Protein AF-A0A381NJP0-F1 (afdb_monomer_lite)

Sequence (101 aa):
MHVVQWVRCQTQAHLAQLIQPFLTLEERNIFRQGRNNKVFSSPKHASIGEYRAATGFECLVGYWYLCKQVNRFEELMLKSEVVEYLETVLSANNNTNRSAA

Structure (mmCIF, N/CA/C/O backbone):
data_AF-A0A381NJP0-F1
#
_entry.id   AF-A0A381NJP0-F1
#
loop_
_atom_site.group_PDB
_atom_site.id
_atom_site.type_symbol
_atom_site.label_atom_id
_atom_site.label_alt_id
_atom_site.label_comp_id
_atom_site.label_asym_id
_atom_site.label_entity_id
_atom_site.label_seq_id
_atom_site.pdbx_PDB_ins_code
_atom_site.Cartn_x
_atom_site.Cartn_y
_atom_site.Cartn_z
_atom_site.occupancy
_atom_site.B_iso_or_equiv
_atom_site.auth_seq_id
_atom_site.auth_comp_id
_atom_site.auth_asym_id
_atom_site.auth_atom_id
_atom_site.pdbx_PDB_model_num
ATOM 1 N N . MET A 1 1 ? -12.997 6.473 -17.021 1.00 52.03 1 MET A N 1
ATOM 2 C CA . MET A 1 1 ? -12.716 5.321 -16.132 1.00 52.03 1 MET A CA 1
ATOM 3 C C . MET A 1 1 ? -11.216 5.286 -15.863 1.00 52.03 1 MET A C 1
ATOM 5 O O . MET A 1 1 ? -10.456 5.115 -16.804 1.00 52.03 1 MET A O 1
ATOM 9 N N . HIS A 1 2 ? -10.790 5.509 -14.615 1.00 80.38 2 HIS A N 1
ATOM 10 C CA . HIS A 1 2 ? -9.375 5.715 -14.240 1.00 80.38 2 HIS A CA 1
ATOM 11 C C . HIS A 1 2 ? -8.640 4.443 -13.788 1.00 80.38 2 HIS A C 1
ATOM 13 O O . HIS A 1 2 ? -7.476 4.494 -13.403 1.00 80.38 2 HIS A O 1
ATOM 19 N N . VAL A 1 3 ? -9.302 3.287 -13.884 1.00 85.56 3 VAL A N 1
ATOM 20 C CA . VAL A 1 3 ? -8.819 2.002 -13.357 1.00 85.56 3 VAL A CA 1
ATOM 21 C C . VAL A 1 3 ? -7.412 1.665 -13.842 1.00 85.56 3 VAL A C 1
ATOM 23 O O . VAL A 1 3 ? -6.565 1.326 -13.025 1.00 85.56 3 VAL A O 1
ATOM 26 N N . VAL A 1 4 ? -7.128 1.843 -15.139 1.00 87.44 4 VAL A N 1
ATOM 27 C CA . VAL A 1 4 ? -5.806 1.543 -15.717 1.00 87.44 4 VAL A CA 1
ATOM 28 C C . VAL A 1 4 ? -4.696 2.354 -15.056 1.00 87.44 4 VAL A C 1
ATOM 30 O O . VAL A 1 4 ? -3.600 1.833 -14.921 1.00 87.44 4 VAL A O 1
ATOM 33 N N . GLN A 1 5 ? -4.962 3.598 -14.649 1.00 87.69 5 GLN A N 1
ATOM 34 C CA . GLN A 1 5 ? -3.972 4.492 -14.043 1.00 87.69 5 GLN A CA 1
ATOM 35 C C . GLN A 1 5 ? -3.669 4.092 -12.601 1.00 87.69 5 GLN A C 1
ATOM 37 O O . GLN A 1 5 ? -2.516 4.122 -12.194 1.00 87.69 5 GLN A O 1
ATOM 42 N N . TRP A 1 6 ? -4.684 3.665 -11.852 1.00 89.44 6 TRP A N 1
ATOM 43 C CA . TRP A 1 6 ? -4.520 3.236 -10.463 1.00 89.44 6 TRP A CA 1
ATOM 44 C C . TRP A 1 6 ? -3.835 1.876 -10.339 1.00 89.44 6 TRP A C 1
ATOM 46 O O . TRP A 1 6 ? -3.005 1.684 -9.456 1.00 89.44 6 TRP A O 1
ATOM 56 N N . VAL A 1 7 ? -4.130 0.942 -11.249 1.00 90.56 7 VAL A N 1
ATOM 57 C CA . VAL A 1 7 ? -3.572 -0.423 -11.207 1.00 90.56 7 VAL A CA 1
ATOM 58 C C . VAL A 1 7 ? -2.200 -0.549 -11.879 1.00 90.56 7 VAL A C 1
ATOM 60 O O . VAL A 1 7 ? -1.701 -1.657 -12.061 1.00 90.56 7 VAL A O 1
ATOM 63 N N . ARG A 1 8 ? -1.563 0.564 -12.275 1.00 92.38 8 ARG A N 1
ATOM 64 C CA . ARG A 1 8 ? -0.204 0.518 -12.835 1.00 92.38 8 ARG A CA 1
ATOM 65 C C . ARG A 1 8 ? 0.803 0.135 -11.761 1.00 92.38 8 ARG A C 1
ATOM 67 O O . ARG A 1 8 ? 0.736 0.619 -10.634 1.00 92.38 8 ARG A O 1
ATOM 74 N N . CYS A 1 9 ? 1.823 -0.613 -12.174 1.00 92.38 9 CYS A N 1
ATOM 75 C CA . CYS A 1 9 ? 2.946 -0.993 -11.322 1.00 92.38 9 CYS A CA 1
ATOM 76 C C . CYS A 1 9 ? 3.597 0.213 -10.624 1.00 92.38 9 CYS A C 1
ATOM 78 O O . CYS A 1 9 ? 3.847 0.151 -9.426 1.00 92.38 9 CYS A O 1
ATOM 80 N N . GLN A 1 10 ? 3.851 1.314 -11.341 1.00 92.94 10 GLN A N 1
ATOM 81 C CA . GLN A 1 10 ? 4.447 2.521 -10.750 1.00 92.94 10 GLN A CA 1
ATOM 82 C C . GLN A 1 10 ? 3.556 3.127 -9.673 1.00 92.94 10 GLN A C 1
ATOM 84 O O . GLN A 1 10 ? 4.031 3.489 -8.601 1.00 92.94 10 GLN A O 1
ATOM 89 N N . THR A 1 11 ? 2.259 3.216 -9.963 1.00 94.75 11 THR A N 1
ATOM 90 C CA . THR A 1 11 ? 1.280 3.804 -9.056 1.00 94.75 11 THR A CA 1
ATOM 91 C C . THR A 1 11 ? 1.175 2.979 -7.786 1.00 94.75 11 THR A C 1
ATOM 93 O O . THR A 1 11 ? 1.318 3.520 -6.697 1.00 94.75 11 THR A O 1
ATOM 96 N N . GLN A 1 12 ? 1.055 1.660 -7.907 1.00 95.94 12 GLN A N 1
ATOM 97 C CA . GLN A 1 12 ? 1.040 0.760 -6.755 1.00 95.94 12 GLN A CA 1
ATOM 98 C C . GLN A 1 12 ? 2.358 0.771 -5.969 1.00 95.94 12 GLN A C 1
ATOM 100 O O . GLN A 1 12 ? 2.339 0.747 -4.741 1.00 95.94 12 GLN A O 1
ATOM 105 N N . ALA A 1 13 ? 3.505 0.851 -6.649 1.00 95.75 13 ALA A N 1
ATOM 106 C CA . ALA A 1 13 ? 4.804 0.964 -5.993 1.00 95.75 13 ALA A CA 1
ATOM 107 C C . ALA A 1 13 ? 4.920 2.253 -5.168 1.00 95.75 13 ALA A C 1
ATOM 109 O O . ALA A 1 13 ? 5.445 2.224 -4.055 1.00 95.75 13 ALA A O 1
ATOM 110 N N . HIS A 1 14 ? 4.414 3.370 -5.691 1.00 96.44 14 HIS A N 1
ATOM 111 C CA . HIS A 1 14 ? 4.413 4.647 -4.987 1.00 96.44 14 HIS A CA 1
ATOM 112 C C . HIS A 1 14 ? 3.408 4.660 -3.829 1.00 96.44 14 HIS A C 1
ATOM 114 O O . HIS A 1 14 ? 3.755 5.070 -2.724 1.00 96.44 14 HIS A O 1
ATOM 120 N N . LEU A 1 15 ? 2.204 4.110 -4.029 1.00 97.06 15 LEU A N 1
ATOM 121 C CA . LEU A 1 15 ? 1.233 3.897 -2.950 1.00 97.06 15 LEU A CA 1
ATOM 122 C C . LEU A 1 15 ? 1.851 3.099 -1.799 1.00 97.06 15 LEU A C 1
ATOM 124 O O . LEU A 1 15 ? 1.698 3.480 -0.641 1.00 97.06 15 LEU A O 1
ATOM 128 N N . ALA A 1 16 ? 2.611 2.044 -2.110 1.00 96.31 16 ALA A N 1
ATOM 129 C CA . ALA A 1 16 ? 3.319 1.251 -1.112 1.00 96.31 16 ALA A CA 1
ATOM 130 C C . ALA A 1 16 ? 4.276 2.094 -0.257 1.00 96.31 16 ALA A C 1
ATOM 132 O O . ALA A 1 16 ? 4.362 1.876 0.948 1.00 96.31 16 ALA A O 1
ATOM 133 N N . GLN A 1 17 ? 4.989 3.045 -0.869 1.00 96.19 17 GLN A N 1
ATOM 134 C CA . GLN A 1 17 ? 5.905 3.948 -0.168 1.00 96.19 17 GLN A CA 1
ATOM 135 C C . GLN A 1 17 ? 5.150 4.916 0.744 1.00 96.19 17 GLN A C 1
ATOM 137 O O . GLN A 1 17 ? 5.549 5.087 1.894 1.00 96.19 17 GLN A O 1
ATOM 142 N N . LEU A 1 18 ? 4.047 5.495 0.259 1.00 97.50 18 LEU A N 1
ATOM 143 C CA . LEU A 1 18 ? 3.237 6.449 1.021 1.00 97.50 18 LEU A CA 1
ATOM 144 C C . LEU A 1 18 ? 2.620 5.816 2.267 1.00 97.50 18 LEU A C 1
ATOM 146 O O . LEU A 1 18 ? 2.614 6.428 3.331 1.00 97.50 18 LEU A O 1
ATOM 150 N N . ILE A 1 19 ? 2.132 4.577 2.163 1.00 97.12 19 ILE A N 1
ATOM 151 C CA . ILE A 1 19 ? 1.477 3.919 3.298 1.00 97.12 19 ILE A CA 1
ATOM 152 C C . ILE A 1 19 ? 2.462 3.266 4.274 1.00 97.12 19 ILE A C 1
ATOM 154 O O . ILE A 1 19 ? 2.096 3.006 5.419 1.00 97.12 19 ILE A O 1
ATOM 158 N N . GLN A 1 20 ? 3.705 2.993 3.851 1.00 95.31 20 GLN A N 1
ATOM 159 C CA . GLN A 1 20 ? 4.697 2.243 4.633 1.00 95.31 20 GLN A CA 1
ATOM 160 C C . GLN A 1 20 ? 4.922 2.772 6.064 1.00 95.31 20 GLN A C 1
ATOM 162 O O . GLN A 1 20 ? 5.021 1.939 6.973 1.00 95.31 20 GLN A O 1
ATOM 167 N N . PRO A 1 21 ? 4.974 4.098 6.313 1.00 97.00 21 PRO A N 1
ATOM 168 C CA . PRO A 1 21 ? 5.124 4.647 7.661 1.00 97.00 21 PRO A CA 1
ATOM 169 C C . PRO A 1 21 ? 3.957 4.319 8.601 1.00 97.00 21 PRO A C 1
ATOM 171 O O . PRO A 1 21 ? 4.149 4.247 9.812 1.00 97.00 21 PRO A O 1
ATOM 174 N N . PHE A 1 22 ? 2.760 4.088 8.057 1.00 97.06 22 PHE A N 1
ATOM 175 C CA . PHE A 1 22 ? 1.537 3.837 8.824 1.00 97.06 22 PHE A CA 1
ATOM 176 C C . PHE A 1 22 ? 1.280 2.351 9.086 1.00 97.06 22 PHE A C 1
ATOM 178 O O . PHE A 1 22 ? 0.345 2.006 9.813 1.00 97.06 22 PHE A O 1
ATOM 185 N N . LEU A 1 23 ? 2.091 1.470 8.495 1.00 97.50 23 LEU A N 1
ATOM 186 C CA . LEU A 1 23 ? 1.939 0.029 8.637 1.00 97.50 23 LEU A CA 1
ATOM 187 C C . LEU A 1 23 ? 2.373 -0.441 10.025 1.00 97.50 23 LEU A C 1
ATOM 189 O O . LEU A 1 23 ? 3.434 -0.062 10.536 1.00 97.50 23 LEU A O 1
ATOM 193 N N . THR A 1 24 ? 1.599 -1.355 10.597 1.00 98.06 24 THR A N 1
ATOM 194 C CA . THR A 1 24 ? 1.982 -2.104 11.794 1.00 98.06 24 THR A CA 1
ATOM 195 C C . THR A 1 24 ? 3.165 -3.032 11.504 1.00 98.06 24 THR A C 1
ATOM 197 O O . THR A 1 24 ? 3.564 -3.252 10.359 1.00 98.06 24 THR A O 1
ATOM 200 N N . LEU A 1 25 ? 3.759 -3.613 12.550 1.00 97.50 25 LEU A N 1
ATOM 201 C CA . LEU A 1 25 ? 4.855 -4.568 12.375 1.00 97.50 25 LEU A CA 1
ATOM 202 C C . LEU A 1 25 ? 4.435 -5.794 11.547 1.00 97.50 25 LEU A C 1
ATOM 204 O O . LEU A 1 25 ? 5.209 -6.262 10.713 1.00 97.50 25 LEU A O 1
ATOM 208 N N . GLU A 1 26 ? 3.220 -6.289 11.768 1.00 97.31 26 GLU A N 1
ATOM 209 C CA . GLU A 1 26 ? 2.659 -7.419 11.031 1.00 97.31 26 GLU A CA 1
ATOM 210 C C . GLU A 1 26 ? 2.461 -7.072 9.554 1.00 97.31 26 GLU A C 1
ATOM 212 O O . GLU A 1 26 ? 2.994 -7.763 8.685 1.00 97.31 26 GLU A O 1
ATOM 217 N N . GLU A 1 27 ? 1.816 -5.941 9.263 1.00 98.00 27 GLU A N 1
ATOM 218 C CA . GLU A 1 27 ? 1.612 -5.454 7.895 1.00 98.00 27 GLU A CA 1
ATOM 219 C C . GLU A 1 27 ? 2.960 -5.273 7.170 1.00 98.00 27 GLU A C 1
ATOM 221 O O . GLU A 1 27 ? 3.149 -5.755 6.051 1.00 98.00 27 GLU A O 1
ATOM 226 N N . ARG A 1 28 ? 3.968 -4.684 7.829 1.00 97.62 28 ARG A N 1
ATOM 227 C CA . ARG A 1 28 ? 5.324 -4.561 7.258 1.00 97.62 28 ARG A CA 1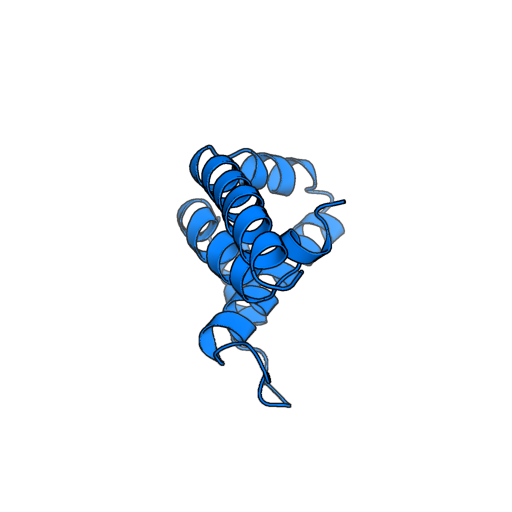
ATOM 228 C C . ARG A 1 28 ? 5.947 -5.913 6.915 1.00 97.62 28 ARG A C 1
ATOM 230 O O . ARG A 1 28 ? 6.659 -6.017 5.912 1.00 97.62 28 ARG A O 1
ATOM 237 N N . ASN A 1 29 ? 5.703 -6.944 7.721 1.00 97.44 29 ASN A N 1
ATOM 238 C CA . ASN A 1 29 ? 6.196 -8.289 7.440 1.00 97.44 29 ASN A CA 1
ATOM 239 C C . ASN A 1 29 ? 5.511 -8.894 6.211 1.00 97.44 29 ASN A C 1
ATOM 241 O O . ASN A 1 29 ? 6.214 -9.451 5.365 1.00 97.44 29 ASN A O 1
ATOM 245 N N . ILE A 1 30 ? 4.192 -8.736 6.074 1.00 97.38 30 ILE A N 1
ATOM 246 C CA . ILE A 1 30 ? 3.439 -9.165 4.885 1.00 97.38 30 ILE A CA 1
ATOM 247 C C . ILE A 1 30 ? 3.958 -8.458 3.629 1.00 97.38 30 ILE A C 1
ATOM 249 O O . ILE A 1 30 ? 4.312 -9.115 2.648 1.00 97.38 30 ILE A O 1
ATOM 253 N N . PHE A 1 31 ? 4.116 -7.133 3.683 1.00 97.12 31 PHE A N 1
ATOM 254 C CA . PHE A 1 31 ? 4.699 -6.353 2.590 1.00 97.12 31 PHE A CA 1
ATOM 255 C C . PHE A 1 31 ? 6.083 -6.877 2.187 1.00 97.12 31 PHE A C 1
ATOM 257 O O . PHE A 1 31 ? 6.373 -7.083 1.006 1.00 97.12 31 PHE A O 1
ATOM 264 N N . ARG A 1 32 ? 6.952 -7.133 3.174 1.00 96.00 32 ARG A N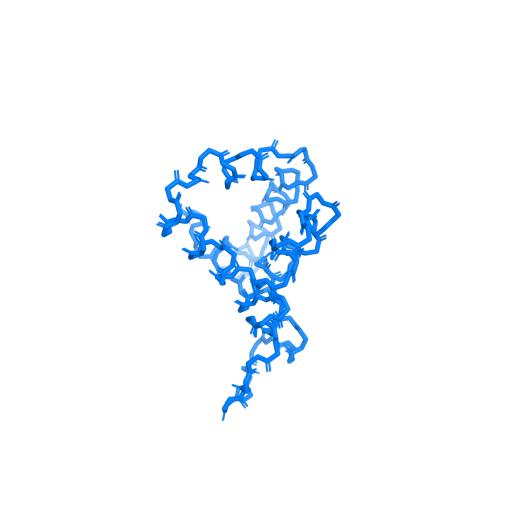 1
ATOM 265 C CA . ARG A 1 32 ? 8.307 -7.647 2.944 1.00 96.00 32 ARG A CA 1
ATOM 266 C C . ARG A 1 32 ? 8.293 -9.020 2.274 1.00 96.00 32 ARG A C 1
ATOM 268 O O . ARG A 1 32 ? 9.140 -9.259 1.415 1.00 96.00 32 ARG A O 1
ATOM 275 N N . GLN A 1 33 ? 7.374 -9.906 2.659 1.00 94.56 33 GLN A N 1
ATOM 276 C CA . GLN A 1 33 ? 7.222 -11.223 2.034 1.00 94.56 33 GLN A CA 1
ATOM 277 C C . GLN A 1 33 ? 6.859 -11.081 0.553 1.00 94.56 33 GLN A C 1
ATOM 279 O O . GLN A 1 33 ? 7.563 -11.632 -0.291 1.00 94.56 33 GLN A O 1
ATOM 284 N N . GLY A 1 34 ? 5.854 -10.258 0.233 1.00 92.56 34 GLY A N 1
ATOM 285 C CA . GLY A 1 34 ? 5.466 -9.970 -1.150 1.00 92.56 34 GLY A CA 1
ATOM 286 C C . GLY A 1 34 ? 6.608 -9.371 -1.973 1.00 92.56 34 GLY A C 1
ATOM 287 O O . GLY A 1 34 ? 6.941 -9.873 -3.044 1.00 92.56 34 GLY A O 1
ATOM 288 N N . ARG A 1 35 ? 7.295 -8.361 -1.427 1.00 92.69 35 ARG A N 1
ATOM 289 C CA . ARG A 1 35 ? 8.415 -7.672 -2.090 1.00 92.69 35 ARG A CA 1
ATOM 290 C C . ARG A 1 35 ? 9.612 -8.581 -2.375 1.00 92.69 35 ARG A C 1
ATOM 292 O O . ARG A 1 35 ? 10.340 -8.368 -3.344 1.00 92.69 35 ARG A O 1
ATOM 299 N N . ASN A 1 36 ? 9.857 -9.560 -1.511 1.00 91.62 36 ASN A N 1
ATOM 300 C CA . ASN A 1 36 ? 10.998 -10.462 -1.629 1.00 91.62 36 ASN A CA 1
ATOM 301 C C . ASN A 1 36 ? 10.675 -11.740 -2.427 1.00 91.62 36 ASN A C 1
ATOM 303 O O . ASN A 1 36 ? 11.574 -12.566 -2.608 1.00 91.62 36 ASN A O 1
ATOM 307 N N . ASN A 1 37 ? 9.442 -11.913 -2.918 1.00 85.00 37 ASN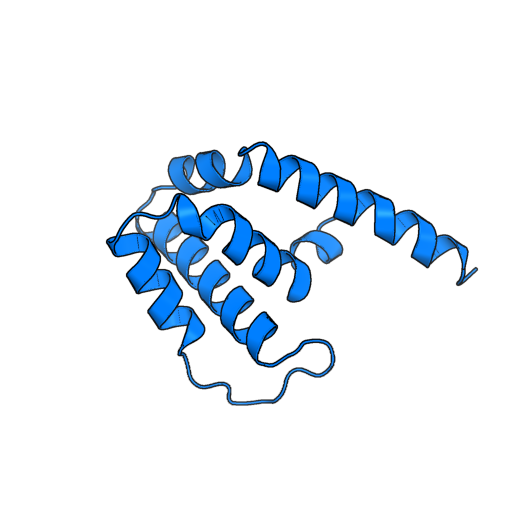 A N 1
ATOM 308 C CA . ASN A 1 37 ? 9.109 -13.037 -3.787 1.00 85.00 37 ASN A CA 1
ATOM 309 C C . ASN A 1 37 ? 9.977 -13.032 -5.052 1.00 85.00 37 ASN A C 1
ATOM 311 O O . ASN A 1 37 ? 10.329 -11.983 -5.605 1.00 85.00 37 ASN A O 1
ATOM 315 N N . LYS A 1 38 ? 10.364 -14.233 -5.497 1.00 74.56 38 LYS A N 1
ATOM 316 C CA . LYS A 1 38 ? 11.236 -14.393 -6.664 1.00 74.56 38 LYS A CA 1
ATOM 317 C C . LYS A 1 38 ? 10.547 -13.821 -7.902 1.00 74.56 38 LYS A C 1
ATOM 319 O O . LYS A 1 38 ? 9.425 -14.187 -8.232 1.00 74.56 38 LYS A O 1
ATOM 324 N N . VAL A 1 39 ? 11.255 -12.937 -8.595 1.00 69.81 39 VAL A N 1
ATOM 325 C CA . VAL A 1 39 ? 10.811 -12.368 -9.869 1.00 69.81 39 VAL A CA 1
ATOM 326 C C . VAL A 1 39 ? 11.244 -13.336 -10.968 1.00 69.81 39 VAL A C 1
ATOM 328 O O . VAL A 1 39 ? 12.439 -13.494 -11.203 1.00 69.81 39 VAL A O 1
ATOM 331 N N . PHE A 1 40 ? 10.287 -14.017 -11.601 1.00 67.44 40 PHE A N 1
ATOM 332 C CA . PHE A 1 40 ? 10.558 -15.028 -12.635 1.00 67.44 40 PHE A CA 1
ATOM 333 C C . PHE A 1 40 ? 10.773 -14.430 -14.033 1.00 67.44 40 PHE A C 1
ATOM 335 O O . PHE A 1 40 ? 11.363 -15.073 -14.895 1.00 67.44 40 PHE A O 1
ATOM 342 N N . SER A 1 41 ? 10.331 -13.191 -14.257 1.00 70.12 41 SER A N 1
ATOM 343 C CA . SER A 1 41 ? 10.460 -12.487 -15.535 1.00 70.12 41 SER A CA 1
ATOM 344 C C . SER A 1 41 ? 10.720 -11.002 -15.316 1.00 70.12 41 SER A C 1
ATOM 346 O O . SER A 1 41 ? 10.088 -10.388 -14.456 1.00 70.12 41 SER A O 1
ATOM 348 N N . SER A 1 42 ? 11.610 -10.413 -16.115 1.00 67.00 42 SER A N 1
ATOM 349 C CA . SER A 1 42 ? 11.883 -8.975 -16.047 1.00 67.00 42 SER A CA 1
ATOM 350 C C . SER A 1 42 ? 10.662 -8.159 -16.512 1.00 67.00 42 SER A C 1
ATOM 352 O O . SER A 1 42 ? 10.127 -8.448 -17.588 1.00 67.00 42 SER A O 1
ATOM 354 N N . PRO A 1 43 ? 10.212 -7.141 -15.756 1.00 74.00 43 PRO A N 1
ATOM 355 C CA . PRO A 1 43 ? 9.132 -6.260 -16.190 1.00 74.00 43 PRO A CA 1
ATOM 356 C C . PRO A 1 43 ? 9.565 -5.415 -17.400 1.00 74.00 43 PRO A C 1
ATOM 358 O O . PRO A 1 43 ? 10.654 -4.850 -17.413 1.00 74.00 43 PRO A O 1
ATOM 361 N N . LYS A 1 44 ? 8.703 -5.288 -18.419 1.00 69.62 44 LYS A N 1
ATOM 362 C CA . LYS A 1 44 ? 9.018 -4.528 -19.650 1.00 69.62 44 LYS A CA 1
ATOM 363 C C . LYS A 1 44 ? 8.936 -3.006 -19.493 1.00 69.62 44 LYS A C 1
ATOM 365 O O . LYS A 1 44 ? 9.575 -2.281 -20.244 1.00 69.62 44 LYS A O 1
ATOM 370 N N . HIS A 1 45 ? 8.131 -2.529 -18.545 1.00 77.69 45 HIS A N 1
ATOM 371 C CA . HIS A 1 45 ? 7.809 -1.107 -18.387 1.00 77.69 45 HIS A CA 1
ATOM 372 C C . HIS A 1 45 ? 7.920 -0.629 -16.938 1.00 77.69 45 HIS A C 1
ATOM 374 O O . HIS A 1 45 ? 7.281 0.355 -16.597 1.00 77.69 45 HIS A O 1
ATOM 380 N N . ALA A 1 46 ? 8.663 -1.330 -16.079 1.00 77.69 46 ALA A N 1
ATOM 381 C CA . ALA A 1 46 ? 8.898 -0.954 -14.686 1.00 77.69 46 ALA A CA 1
ATOM 382 C C . ALA A 1 46 ? 10.279 -1.445 -14.242 1.00 77.69 46 ALA A C 1
ATOM 384 O O . ALA A 1 46 ? 10.769 -2.465 -14.731 1.00 77.69 46 ALA A O 1
ATOM 385 N N . SER A 1 47 ? 10.904 -0.745 -13.302 1.00 86.94 47 SER A N 1
ATOM 386 C CA . SER A 1 47 ? 12.106 -1.244 -12.645 1.00 86.94 47 SER A CA 1
ATOM 387 C C . SER A 1 47 ? 11.785 -2.476 -11.793 1.00 86.94 47 SER A C 1
ATOM 389 O O . SER A 1 47 ? 10.666 -2.669 -11.310 1.00 86.94 47 SER A O 1
ATOM 391 N N . ILE A 1 48 ? 12.796 -3.311 -11.547 1.00 87.44 48 ILE A N 1
ATOM 392 C CA . ILE A 1 48 ? 12.667 -4.472 -10.651 1.00 87.44 48 ILE A CA 1
ATOM 393 C C . ILE A 1 48 ? 12.243 -4.028 -9.239 1.00 87.44 48 ILE A C 1
ATOM 395 O O . ILE A 1 48 ? 11.497 -4.739 -8.566 1.00 87.44 48 ILE A O 1
ATOM 399 N N . GLY A 1 49 ? 12.706 -2.855 -8.793 1.00 89.06 49 GLY A N 1
ATOM 400 C CA . GLY A 1 49 ? 12.338 -2.273 -7.503 1.00 89.06 49 GLY A CA 1
ATOM 401 C C . GLY A 1 49 ? 10.856 -1.910 -7.423 1.00 89.06 49 GLY A C 1
ATOM 402 O O . GLY A 1 49 ? 10.191 -2.321 -6.474 1.00 89.06 49 GLY A O 1
ATOM 403 N N . GLU A 1 50 ? 10.331 -1.208 -8.432 1.00 91.31 50 GLU A N 1
ATOM 404 C CA . GLU A 1 50 ? 8.905 -0.857 -8.519 1.00 91.31 50 GLU A CA 1
ATOM 405 C C . GLU A 1 50 ? 8.029 -2.102 -8.599 1.00 91.31 50 GLU A C 1
ATOM 407 O O . GLU A 1 50 ? 7.054 -2.203 -7.865 1.00 91.31 50 GLU A O 1
ATOM 412 N N . TYR A 1 51 ? 8.405 -3.081 -9.423 1.00 91.38 51 TYR A N 1
ATOM 413 C CA . TYR A 1 51 ? 7.655 -4.330 -9.538 1.00 91.38 51 TYR A CA 1
ATOM 414 C C . TYR A 1 51 ? 7.554 -5.056 -8.199 1.00 91.38 51 TYR A C 1
ATOM 416 O O . TYR A 1 51 ? 6.466 -5.409 -7.760 1.00 91.38 51 TYR A O 1
ATOM 424 N N . ARG A 1 52 ? 8.678 -5.201 -7.491 1.00 92.75 52 ARG A N 1
ATOM 425 C CA . ARG A 1 52 ? 8.691 -5.801 -6.152 1.00 92.75 52 ARG A CA 1
ATOM 426 C C . ARG A 1 52 ? 7.862 -5.001 -5.148 1.00 92.75 52 ARG A C 1
ATOM 428 O O . ARG A 1 52 ? 7.176 -5.596 -4.324 1.00 92.75 52 ARG A O 1
ATOM 435 N N . ALA A 1 53 ? 7.929 -3.672 -5.180 1.00 94.81 53 ALA A N 1
ATOM 436 C CA . ALA A 1 53 ? 7.130 -2.831 -4.292 1.00 94.81 53 ALA A CA 1
ATOM 437 C C . ALA A 1 53 ? 5.625 -2.969 -4.578 1.00 94.8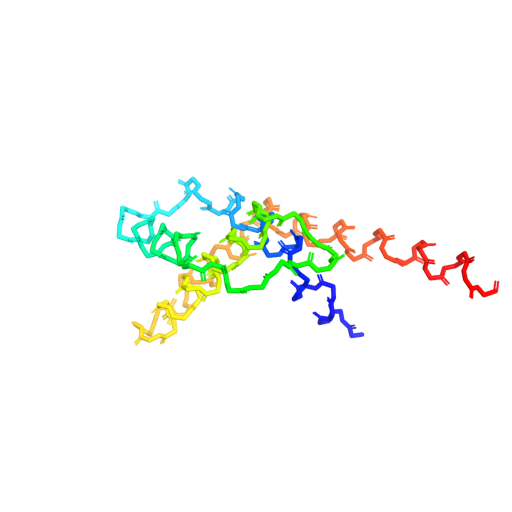1 53 ALA A C 1
ATOM 439 O O . ALA A 1 53 ? 4.854 -3.145 -3.638 1.00 94.81 53 ALA A O 1
ATOM 440 N N . ALA A 1 54 ? 5.225 -2.979 -5.852 1.00 94.88 54 ALA A N 1
ATOM 441 C CA . ALA A 1 54 ? 3.848 -3.210 -6.278 1.00 94.88 54 ALA A CA 1
ATOM 442 C C . ALA A 1 54 ? 3.342 -4.591 -5.835 1.00 94.88 54 ALA A C 1
ATOM 444 O O . ALA A 1 54 ? 2.309 -4.675 -5.180 1.00 94.88 54 ALA A O 1
ATOM 445 N N . THR A 1 55 ? 4.119 -5.659 -6.051 1.00 94.94 55 THR A N 1
ATOM 446 C CA . THR A 1 55 ? 3.776 -7.002 -5.548 1.00 94.94 55 THR A CA 1
ATOM 447 C C . THR A 1 55 ? 3.636 -7.024 -4.022 1.00 94.94 55 THR A C 1
ATOM 449 O O . THR A 1 55 ? 2.736 -7.663 -3.484 1.00 94.94 55 THR A O 1
ATOM 452 N N . GLY A 1 56 ? 4.495 -6.303 -3.294 1.00 96.38 56 GLY A N 1
ATOM 453 C CA . GLY A 1 56 ? 4.360 -6.144 -1.844 1.00 96.38 56 GLY A CA 1
ATOM 454 C C . GLY A 1 56 ? 3.04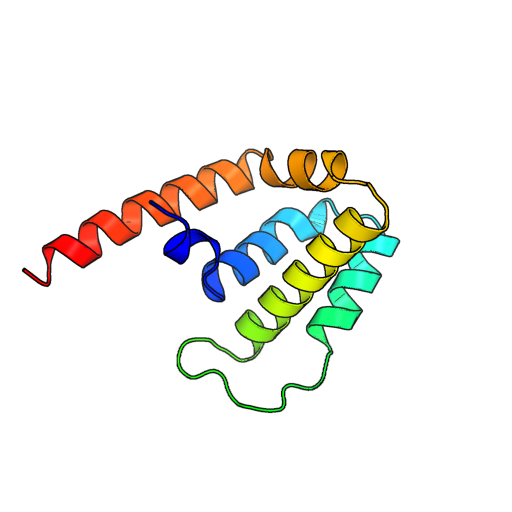6 -5.469 -1.437 1.00 96.38 56 GLY A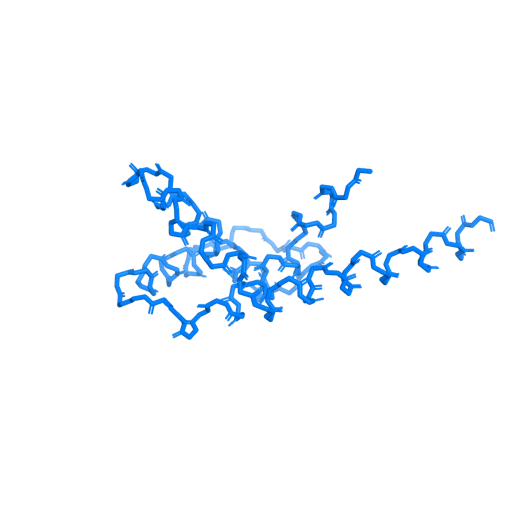 C 1
ATOM 455 O O . GLY A 1 56 ? 2.416 -5.896 -0.469 1.00 96.38 56 GLY A O 1
ATOM 456 N N . PHE A 1 57 ? 2.619 -4.443 -2.175 1.00 97.38 57 PHE A N 1
ATOM 457 C CA . PHE A 1 57 ? 1.341 -3.762 -1.961 1.00 97.38 57 PHE A CA 1
ATOM 458 C C . PHE A 1 57 ? 0.143 -4.670 -2.262 1.00 97.38 57 PHE A C 1
ATOM 460 O O . PHE A 1 57 ? -0.775 -4.749 -1.451 1.00 97.38 57 PHE A O 1
ATOM 467 N N . GLU A 1 58 ? 0.171 -5.428 -3.358 1.00 96.38 58 GLU A N 1
ATOM 468 C CA . GLU A 1 58 ? -0.871 -6.415 -3.673 1.00 96.38 58 GLU A CA 1
ATOM 469 C C . GLU A 1 58 ? -1.014 -7.467 -2.561 1.00 96.38 58 GLU A C 1
ATOM 471 O O . GLU A 1 58 ? -2.132 -7.816 -2.174 1.00 96.38 58 GLU A O 1
ATOM 476 N N . CYS A 1 59 ? 0.100 -7.925 -1.976 1.00 96.88 59 CYS A N 1
ATOM 477 C CA . CYS A 1 59 ? 0.069 -8.832 -0.827 1.00 96.88 59 CYS A CA 1
ATOM 478 C C . CYS A 1 59 ? -0.597 -8.210 0.410 1.00 96.88 59 CYS A C 1
ATOM 480 O O . CYS A 1 59 ? -1.336 -8.907 1.103 1.00 96.88 59 CYS A O 1
ATOM 482 N N . LEU A 1 60 ? -0.371 -6.921 0.687 1.00 97.62 60 LEU A N 1
ATOM 483 C CA . LEU A 1 60 ? -1.055 -6.211 1.775 1.00 97.62 60 LEU A CA 1
ATOM 484 C C . LEU A 1 60 ? -2.565 -6.141 1.542 1.00 97.62 60 LEU A C 1
ATOM 486 O O . LEU A 1 60 ? -3.342 -6.466 2.439 1.00 97.62 60 LEU A O 1
ATOM 490 N N . VAL A 1 61 ? -2.979 -5.773 0.327 1.00 97.31 61 VAL A N 1
ATOM 491 C CA . VAL A 1 61 ? -4.398 -5.727 -0.054 1.00 97.31 61 VAL A CA 1
ATOM 492 C C . VAL A 1 61 ? -5.045 -7.103 0.115 1.00 97.31 61 VAL A C 1
ATOM 494 O O . VAL A 1 61 ? -6.112 -7.214 0.720 1.00 97.31 61 VAL A O 1
ATOM 497 N N . GLY A 1 62 ? -4.372 -8.163 -0.343 1.00 97.06 62 GLY A N 1
ATOM 498 C CA . GLY A 1 62 ? -4.819 -9.541 -0.145 1.00 97.06 62 GLY A CA 1
ATOM 499 C C . GLY A 1 62 ? -4.944 -9.919 1.333 1.00 97.06 62 GLY A C 1
ATOM 500 O O . GLY A 1 62 ? -5.949 -10.506 1.730 1.00 97.06 62 GLY A O 1
ATOM 501 N N . TYR A 1 63 ? -3.969 -9.542 2.162 1.00 97.44 63 TYR A N 1
ATOM 502 C CA . TYR A 1 63 ? -3.996 -9.779 3.606 1.00 97.44 63 TYR A CA 1
ATOM 503 C C . TYR A 1 63 ? -5.195 -9.104 4.281 1.00 97.44 63 TYR A C 1
ATOM 505 O O . TYR A 1 63 ? -5.983 -9.790 4.933 1.00 97.44 63 TYR A O 1
ATOM 513 N N . TRP A 1 64 ? -5.402 -7.799 4.074 1.00 97.88 64 TRP A N 1
ATOM 514 C CA . TRP A 1 64 ? -6.544 -7.095 4.667 1.00 97.88 64 TRP A CA 1
ATOM 515 C C . TRP A 1 64 ? -7.878 -7.696 4.221 1.00 97.88 64 TRP A C 1
ATOM 517 O O . TRP A 1 64 ? -8.785 -7.850 5.039 1.00 97.88 64 TRP A O 1
ATOM 527 N N . TYR A 1 65 ? -7.996 -8.102 2.955 1.00 97.19 65 TYR A N 1
ATOM 528 C CA . TYR A 1 65 ? -9.203 -8.756 2.454 1.00 97.19 65 TYR A CA 1
ATOM 529 C C . TYR A 1 65 ? -9.466 -10.113 3.130 1.00 97.19 65 TYR A C 1
ATOM 531 O O . TYR A 1 65 ? -10.586 -10.378 3.580 1.00 97.19 65 TYR A O 1
ATOM 539 N N . LEU A 1 66 ? -8.440 -10.965 3.245 1.00 97.31 66 LEU A N 1
ATOM 540 C CA . LEU A 1 66 ? -8.546 -12.278 3.893 1.00 97.31 66 LEU A CA 1
ATOM 541 C C . LEU A 1 66 ? -8.855 -12.155 5.390 1.00 97.31 66 LEU A C 1
ATOM 543 O O . LEU A 1 66 ? -9.681 -12.906 5.906 1.00 97.31 66 LEU A O 1
ATOM 547 N N . CYS A 1 67 ? -8.274 -11.162 6.060 1.00 96.75 67 CYS A N 1
ATOM 548 C CA . CYS A 1 67 ? -8.512 -10.863 7.471 1.00 96.75 67 CYS A CA 1
ATOM 549 C C . CYS A 1 67 ? -9.806 -10.072 7.732 1.00 96.75 67 CYS A C 1
ATOM 551 O O . CYS A 1 67 ? -10.068 -9.717 8.879 1.00 96.75 67 CYS A O 1
ATOM 553 N N . LYS A 1 68 ? -10.620 -9.787 6.703 1.00 97.31 68 LYS A N 1
ATOM 554 C CA . LYS A 1 68 ? -11.852 -8.973 6.798 1.00 97.31 68 LYS A CA 1
ATOM 555 C C . LYS A 1 68 ? -11.618 -7.554 7.340 1.00 97.31 68 LYS A C 1
ATOM 557 O O . LYS A 1 68 ? -12.520 -6.936 7.894 1.00 97.31 68 LYS A O 1
ATOM 562 N N . GLN A 1 69 ? -10.425 -7.011 7.123 1.00 96.19 69 GLN A N 1
ATOM 563 C CA . GLN A 1 69 ? -9.998 -5.675 7.539 1.00 96.19 69 GLN A CA 1
ATOM 564 C C . GLN A 1 69 ? -10.140 -4.654 6.398 1.00 96.19 69 GLN A C 1
ATOM 566 O O . GLN A 1 69 ? -9.239 -3.858 6.149 1.00 96.19 69 GLN A O 1
ATOM 571 N N . VAL A 1 70 ? -11.272 -4.653 5.688 1.00 94.94 70 VAL A N 1
ATOM 572 C CA . VAL A 1 70 ? -11.500 -3.718 4.565 1.00 94.94 70 VAL A CA 1
ATOM 573 C C . VAL A 1 70 ? -11.428 -2.260 5.034 1.00 94.94 70 VAL A C 1
ATOM 575 O O . VAL A 1 70 ? -10.796 -1.439 4.377 1.00 94.94 70 VAL A O 1
ATOM 578 N N . ASN A 1 71 ? -11.934 -1.966 6.234 1.00 97.12 71 ASN A N 1
ATOM 579 C CA . ASN A 1 71 ? -11.847 -0.632 6.835 1.00 97.12 71 ASN A CA 1
ATOM 580 C C . ASN A 1 71 ? -10.395 -0.151 7.006 1.00 97.12 71 ASN A C 1
ATOM 582 O O . ASN A 1 71 ? -10.129 1.040 6.906 1.00 97.12 71 ASN A O 1
ATOM 586 N N . ARG A 1 72 ? -9.443 -1.067 7.249 1.00 97.38 72 ARG A N 1
ATOM 587 C CA . ARG A 1 72 ? -8.016 -0.731 7.380 1.00 97.38 72 ARG A CA 1
ATOM 588 C C . ARG A 1 72 ? -7.412 -0.329 6.036 1.00 97.38 72 ARG A C 1
ATOM 590 O O . ARG A 1 72 ? -6.627 0.611 5.974 1.00 97.38 72 ARG A O 1
ATOM 597 N N . PHE A 1 73 ? -7.804 -1.014 4.963 1.00 96.44 73 PHE A N 1
ATOM 598 C CA . PHE A 1 73 ? -7.443 -0.613 3.606 1.00 96.44 73 PHE A CA 1
ATOM 599 C C . PHE A 1 73 ? -8.010 0.775 3.278 1.00 96.44 73 PHE A C 1
ATOM 601 O O . PHE A 1 73 ? -7.262 1.645 2.839 1.00 96.44 73 PHE A O 1
ATOM 608 N N . GLU A 1 74 ? -9.299 1.003 3.545 1.00 96.56 74 GLU A N 1
ATOM 609 C CA . GLU A 1 74 ? -9.951 2.298 3.308 1.00 96.56 74 GLU A CA 1
ATOM 610 C C . GLU A 1 74 ? -9.288 3.428 4.103 1.00 96.56 74 GLU A C 1
ATOM 612 O O . GLU A 1 74 ? -8.986 4.473 3.535 1.00 96.56 74 GLU A O 1
ATOM 617 N N . GLU A 1 75 ? -8.975 3.202 5.382 1.00 97.56 75 GLU A N 1
ATOM 618 C CA . GLU A 1 75 ? -8.265 4.164 6.233 1.00 97.56 75 GLU A CA 1
ATOM 619 C C . GLU A 1 75 ? -6.944 4.623 5.599 1.00 97.56 75 GLU A C 1
ATOM 621 O O . GLU A 1 75 ? -6.630 5.814 5.599 1.00 97.56 75 GLU A O 1
ATOM 626 N N . LEU A 1 76 ? -6.164 3.685 5.052 1.00 97.56 76 LEU A N 1
ATOM 627 C CA . LEU A 1 76 ? -4.884 3.990 4.417 1.00 97.56 76 LEU A CA 1
ATOM 628 C C . LEU A 1 76 ? -5.060 4.672 3.058 1.00 97.56 76 LEU A C 1
ATOM 630 O O . LEU A 1 76 ? -4.284 5.566 2.732 1.00 97.56 76 LEU A O 1
ATOM 634 N N . MET A 1 77 ? -6.074 4.289 2.277 1.00 96.19 77 MET A N 1
ATOM 635 C CA . MET A 1 77 ? -6.356 4.913 0.978 1.00 96.19 77 MET A CA 1
ATOM 636 C C . MET A 1 77 ? -6.933 6.329 1.106 1.00 96.19 77 MET A C 1
ATOM 638 O O . MET A 1 77 ? -6.775 7.130 0.191 1.00 96.19 77 MET A O 1
ATOM 642 N N . LEU A 1 78 ? -7.570 6.650 2.235 1.00 97.00 78 LEU A N 1
ATOM 643 C CA . LEU A 1 78 ? -8.120 7.977 2.530 1.00 97.00 78 LEU A CA 1
ATOM 644 C C . LEU A 1 78 ? -7.110 8.934 3.185 1.00 97.00 78 LEU A C 1
ATOM 646 O O . LEU A 1 78 ? -7.465 10.073 3.491 1.00 97.00 78 LEU A O 1
ATOM 650 N N . LYS A 1 79 ? -5.855 8.515 3.406 1.00 97.00 79 LYS A N 1
ATOM 651 C CA . LYS A 1 79 ? -4.792 9.430 3.852 1.00 97.00 79 LYS A CA 1
ATOM 652 C C . LYS A 1 79 ? -4.593 10.540 2.819 1.00 97.00 79 LYS A C 1
ATOM 654 O O . LYS A 1 79 ? -4.572 10.275 1.618 1.00 97.00 79 LYS A O 1
ATOM 659 N N . SER A 1 80 ? -4.403 11.768 3.293 1.00 96.56 80 SER A N 1
ATOM 660 C CA . SER A 1 80 ? -4.242 12.963 2.455 1.00 96.56 80 SER A CA 1
ATOM 661 C C . SER A 1 80 ? -3.169 12.799 1.383 1.00 96.56 80 SER A C 1
ATOM 663 O O . SER A 1 80 ? -3.411 13.100 0.223 1.00 96.56 80 SER A O 1
ATOM 665 N N . GLU A 1 81 ? -2.021 12.236 1.752 1.00 95.38 81 GLU A N 1
ATOM 666 C CA . GLU A 1 81 ? -0.869 12.028 0.878 1.00 95.38 81 GLU A CA 1
ATOM 667 C C . GLU A 1 81 ? -1.184 11.025 -0.240 1.00 95.38 81 GLU A C 1
ATOM 669 O O . GLU A 1 81 ? -0.691 11.147 -1.359 1.00 95.38 81 GLU A O 1
ATOM 674 N N . VAL A 1 82 ? -2.030 10.031 0.054 1.00 96.44 82 VAL A N 1
ATOM 675 C CA . VAL A 1 82 ? -2.480 9.035 -0.924 1.00 96.44 82 VAL A CA 1
ATOM 676 C C . VAL A 1 82 ? -3.498 9.643 -1.881 1.00 96.44 82 VAL A C 1
ATOM 678 O O . VAL A 1 82 ? -3.365 9.470 -3.092 1.00 96.44 82 VAL A O 1
ATOM 681 N N . VAL A 1 83 ? -4.488 10.367 -1.358 1.00 95.56 83 VAL A N 1
ATOM 682 C CA . VAL A 1 83 ? -5.516 11.026 -2.174 1.00 95.56 83 VAL A CA 1
ATOM 683 C C . VAL A 1 83 ? -4.879 12.056 -3.105 1.00 95.56 83 VAL A C 1
ATOM 685 O O . VAL A 1 83 ? -5.103 11.994 -4.313 1.00 95.56 83 VAL A O 1
ATOM 688 N N . GLU A 1 84 ? -4.015 12.924 -2.576 1.00 95.44 84 GLU A N 1
ATOM 689 C CA . GLU A 1 84 ? -3.286 13.930 -3.354 1.00 95.44 84 GLU A CA 1
ATOM 690 C C . GLU A 1 84 ? -2.461 13.268 -4.463 1.00 95.44 84 GLU A C 1
ATOM 692 O O . GLU A 1 84 ? -2.554 13.649 -5.632 1.00 95.44 84 GLU A O 1
ATOM 697 N N . TYR A 1 85 ? -1.715 12.206 -4.137 1.00 94.94 85 TYR A N 1
ATOM 698 C CA . TYR A 1 85 ? -0.963 11.461 -5.139 1.00 94.94 85 TYR A CA 1
ATOM 699 C C . TYR A 1 85 ? -1.868 10.900 -6.241 1.00 94.94 85 TYR A C 1
ATOM 701 O O . TYR A 1 85 ? -1.578 11.077 -7.428 1.00 94.94 85 TYR A O 1
ATOM 709 N N . LEU A 1 86 ? -2.976 10.252 -5.881 1.00 92.94 86 LEU A N 1
ATOM 710 C CA . LEU A 1 86 ? -3.908 9.697 -6.857 1.00 92.94 86 LEU A CA 1
ATOM 711 C C . LEU A 1 86 ? -4.481 10.790 -7.767 1.00 92.94 86 LEU A C 1
ATOM 713 O O . LEU A 1 86 ? -4.509 10.591 -8.980 1.00 92.94 86 LEU A O 1
ATOM 717 N N . GLU A 1 87 ? -4.846 11.955 -7.235 1.00 92.19 87 GLU A N 1
ATOM 718 C CA . GLU A 1 87 ? -5.300 13.112 -8.020 1.00 92.19 87 GLU A CA 1
ATOM 719 C C . GLU A 1 87 ? -4.229 13.618 -9.001 1.00 92.19 87 GLU A C 1
ATOM 721 O O . GLU A 1 87 ? -4.536 13.930 -10.163 1.00 92.19 87 GLU A O 1
ATOM 726 N N . THR A 1 88 ? -2.953 13.628 -8.597 1.00 91.50 88 THR A N 1
ATOM 727 C CA . THR A 1 88 ? -1.849 13.991 -9.503 1.00 91.50 88 THR A CA 1
ATOM 728 C C . THR A 1 88 ? -1.709 13.000 -10.662 1.00 91.50 88 THR A C 1
ATOM 730 O O . THR A 1 88 ? -1.523 13.407 -11.813 1.00 91.50 88 THR A O 1
ATOM 733 N N . VAL A 1 89 ? -1.873 11.698 -10.396 1.00 88.12 89 VAL A N 1
ATOM 734 C CA . VAL A 1 89 ? -1.799 10.627 -11.403 1.00 88.12 89 VAL A CA 1
ATOM 735 C C . VAL A 1 89 ? -2.933 10.751 -12.426 1.00 88.12 89 VAL A C 1
ATOM 737 O O . VAL A 1 89 ? -2.721 10.500 -13.620 1.00 88.12 89 VAL A O 1
ATOM 740 N N . LEU A 1 90 ? -4.124 11.176 -11.990 1.00 82.88 90 LEU A N 1
ATOM 741 C CA . LEU A 1 90 ? -5.248 11.466 -12.886 1.00 82.88 90 LEU A CA 1
ATOM 742 C C . LEU A 1 90 ? -4.935 12.654 -13.804 1.00 82.88 90 LEU A C 1
ATOM 744 O O . LEU A 1 90 ? -5.176 12.597 -15.012 1.00 82.88 90 LEU A O 1
ATOM 748 N N . SER A 1 91 ? -4.356 13.710 -13.235 1.00 81.38 91 SER A N 1
ATOM 749 C CA . SER A 1 91 ? -4.060 14.961 -13.937 1.00 81.38 91 SER A CA 1
ATOM 750 C C . SER A 1 91 ? -2.938 14.811 -14.970 1.00 81.38 91 SER A C 1
ATOM 752 O O . SER A 1 91 ? -3.055 15.309 -16.091 1.00 81.38 91 SER A O 1
ATOM 754 N N . ALA A 1 92 ? -1.876 14.069 -14.645 1.00 73.50 92 ALA A N 1
ATOM 755 C CA . ALA A 1 92 ? -0.718 13.879 -15.521 1.00 73.50 92 ALA A CA 1
ATOM 756 C C . ALA A 1 92 ? -1.059 13.142 -16.831 1.00 73.50 92 ALA A C 1
ATOM 758 O O . ALA A 1 92 ? -0.534 13.476 -17.895 1.00 73.50 92 ALA A O 1
ATOM 759 N N . ASN A 1 93 ? -1.974 12.172 -16.778 1.00 64.12 93 ASN A N 1
ATOM 760 C CA . ASN A 1 93 ? -2.351 11.372 -17.946 1.00 64.12 93 ASN A CA 1
ATOM 761 C C . ASN A 1 93 ? -3.270 12.106 -18.935 1.00 64.12 93 ASN A C 1
ATOM 763 O O . ASN A 1 93 ? -3.269 11.795 -20.128 1.00 64.12 93 ASN A O 1
ATOM 767 N N . ASN A 1 94 ? -4.043 13.093 -18.474 1.00 60.00 94 ASN A N 1
ATOM 768 C CA . ASN A 1 94 ? -4.879 13.905 -19.364 1.00 60.00 94 ASN A CA 1
ATOM 769 C C . ASN A 1 94 ? -4.032 14.716 -20.363 1.00 60.00 94 ASN A C 1
ATOM 771 O O . ASN A 1 94 ? -4.485 14.987 -21.474 1.00 60.00 94 ASN A O 1
ATOM 775 N N . ASN A 1 95 ? -2.784 15.039 -20.006 1.00 57.62 95 ASN A N 1
ATOM 776 C CA . ASN A 1 95 ? -1.844 15.736 -20.885 1.00 57.62 95 ASN A CA 1
ATOM 777 C C . ASN A 1 95 ? -1.154 14.797 -21.885 1.00 57.62 95 ASN A C 1
ATOM 779 O O . ASN A 1 95 ? -0.899 15.195 -23.019 1.00 57.62 95 ASN A O 1
ATOM 783 N N . THR A 1 96 ? -0.895 13.540 -21.513 1.00 56.50 96 THR A N 1
ATOM 784 C CA . THR A 1 96 ? -0.253 12.557 -22.405 1.00 56.50 96 THR A CA 1
ATOM 785 C C . THR A 1 96 ? -1.173 12.150 -23.559 1.00 56.50 96 THR A C 1
ATOM 787 O O . THR A 1 96 ? -0.712 12.001 -24.687 1.00 56.50 96 THR A O 1
ATOM 790 N N . ASN A 1 97 ? -2.486 12.070 -23.314 1.00 55.38 97 ASN A N 1
ATOM 791 C CA . ASN A 1 97 ? -3.482 11.762 -24.347 1.00 55.38 97 ASN A CA 1
ATOM 792 C C . ASN A 1 97 ? -3.742 12.917 -25.336 1.00 55.38 97 ASN A C 1
ATOM 794 O O . ASN A 1 97 ? -4.317 12.676 -26.392 1.00 55.38 97 ASN A O 1
ATOM 798 N N . ARG A 1 98 ? -3.321 14.157 -25.035 1.00 50.69 98 ARG A N 1
ATOM 799 C CA . ARG A 1 98 ? -3.433 15.307 -25.959 1.00 50.69 98 ARG A CA 1
ATOM 800 C C . ARG A 1 98 ? -2.274 15.426 -26.956 1.00 50.69 98 ARG A C 1
ATOM 802 O O . ARG A 1 98 ? -2.400 16.172 -27.913 1.00 50.69 98 ARG A O 1
ATOM 809 N N . SER A 1 99 ? -1.170 14.710 -26.738 1.00 47.81 99 SER A N 1
ATOM 810 C CA . SER A 1 99 ? 0.017 14.727 -27.614 1.00 47.81 99 SER A CA 1
ATOM 811 C C . SER A 1 99 ? 0.020 13.591 -28.654 1.00 47.81 99 SER A C 1
ATOM 813 O O . SER A 1 99 ? 0.917 13.504 -29.487 1.00 47.81 99 SER A O 1
ATOM 815 N N . ALA A 1 100 ? -0.966 12.691 -28.592 1.00 48.00 100 ALA A N 1
ATOM 816 C CA . ALA A 1 100 ? -1.082 11.516 -29.460 1.00 48.00 100 ALA A CA 1
ATOM 817 C C . ALA A 1 100 ? -2.318 11.558 -30.386 1.00 48.00 100 ALA A C 1
ATOM 819 O O . ALA A 1 100 ? -2.724 10.512 -30.892 1.00 48.00 100 ALA A O 1
ATOM 820 N N . ALA A 1 101 ? -2.916 12.740 -30.579 1.00 38.44 101 ALA A N 1
ATOM 821 C CA . ALA A 1 101 ? -4.055 12.984 -31.467 1.00 38.44 101 ALA A CA 1
ATOM 822 C C . ALA A 1 101 ? -3.699 14.025 -32.534 1.00 38.44 101 ALA A C 1
ATOM 824 O O . ALA A 1 101 ? -3.010 15.006 -32.173 1.00 38.44 101 ALA A O 1
#

Radius of gyration: 14.52 Å; chains: 1; bounding box: 25×31×44 Å

pLDDT: mean 88.03, std 14.05, range [38.44, 98.06]

Organism: NCBI:txid408172

Secondary structure (DSSP, 8-state):
--HHHHTSHHHHHHHHHHHGGG--HHHHHHHHHHHHS---S--SSS-HHHHHHHHHHHHHHHHHHHTT-HHHHHHHHTSHHHHHHHHHHHHHHHHHTTS--

Foldseek 3Di:
DCVVLCLDLQNLLVLLVQLVVVDDPVLVVQLVVQLPPDDPDQDPPDHNNSNSSSSSSVSSVVVCVVVVVVVVVVVSCPPPVNVVSVVVSVVVVVVVVVVVD

InterPro domains:
  IPR000999 Ribonuclease III domain [PF00636] (3-68)
  IPR036389 Ribonuclease III, endonuclease domain superfamily [G3DSA:1.10.1520.10] (1-96)
  IPR036389 Ribonuclease III, endonuclease domain superfamily [SSF69065] (3-79)